Protein AF-A0A7I7PEQ4-F1 (afdb_monomer_lite)

Organism: NCBI:txid459858

pLDDT: mean 75.6, std 15.72, range [30.83, 89.25]

Foldseek 3Di:
DVPDDDPLVVLLVCLQPDDPPDDDLEDEDELFQDQLLRVLVSQVSSCVSNLNPHDYHYDHDDQCCCCPVVVHDPPCRVQSVVQSCQQNVCQNVQHFRADDGPRDGHGGGHHDPDDRDDDDPPPPPVVPVVD

Structure (mmCIF, N/CA/C/O backbone):
data_AF-A0A7I7PEQ4-F1
#
_entry.id   AF-A0A7I7PEQ4-F1
#
loop_
_atom_site.group_PDB
_atom_site.id
_atom_site.type_symbol
_atom_site.label_atom_id
_atom_site.label_alt_id
_atom_site.label_comp_id
_atom_site.label_asym_id
_atom_site.label_entity_id
_atom_site.label_seq_id
_atom_site.pdbx_PDB_ins_code
_atom_site.Cartn_x
_atom_site.Cartn_y
_atom_site.Cartn_z
_atom_site.occupancy
_atom_site.B_iso_or_equiv
_atom_site.auth_seq_id
_atom_site.auth_comp_id
_atom_site.auth_asym_id
_atom_site.auth_atom_id
_atom_site.pdbx_PDB_model_num
ATOM 1 N N . MET A 1 1 ? 13.135 16.000 -2.833 1.00 49.50 1 MET A N 1
ATOM 2 C CA . MET A 1 1 ? 13.235 17.188 -1.955 1.00 49.50 1 MET A CA 1
ATOM 3 C C . MET A 1 1 ? 13.272 16.695 -0.511 1.00 49.50 1 MET A C 1
ATOM 5 O O . MET A 1 1 ? 12.304 16.064 -0.109 1.00 49.50 1 MET A O 1
ATOM 9 N N . PRO A 1 2 ? 14.355 16.904 0.256 1.00 60.66 2 PRO A N 1
ATOM 10 C CA . PRO A 1 2 ? 14.534 16.286 1.580 1.00 60.66 2 PRO A CA 1
ATOM 11 C C . PRO A 1 2 ? 13.624 16.848 2.691 1.00 60.66 2 PRO A C 1
ATOM 13 O O . PRO A 1 2 ? 13.640 16.332 3.799 1.00 60.66 2 PRO A O 1
ATOM 16 N N . TRP A 1 3 ? 12.830 17.883 2.401 1.00 72.44 3 TRP A N 1
ATOM 17 C CA . TRP A 1 3 ? 11.965 18.586 3.361 1.00 72.44 3 TRP A CA 1
ATOM 18 C C . TRP A 1 3 ? 10.462 18.337 3.166 1.00 72.44 3 TRP A C 1
ATOM 20 O O . TRP A 1 3 ? 9.632 19.035 3.743 1.00 72.44 3 TRP A O 1
ATOM 30 N N . GLN A 1 4 ? 10.081 17.369 2.332 1.00 73.56 4 GLN A N 1
ATOM 31 C CA . GLN A 1 4 ? 8.667 17.044 2.152 1.00 73.56 4 GLN A CA 1
ATOM 32 C C . GLN A 1 4 ? 8.171 16.159 3.294 1.00 73.56 4 GLN A C 1
ATOM 34 O O . GLN A 1 4 ? 8.770 15.128 3.597 1.00 73.56 4 GLN A O 1
ATOM 39 N N . ALA A 1 5 ? 7.058 16.562 3.909 1.00 79.69 5 ALA A N 1
ATOM 40 C CA . ALA A 1 5 ? 6.356 15.726 4.869 1.00 79.69 5 ALA A CA 1
ATOM 41 C C . ALA A 1 5 ? 5.903 14.417 4.201 1.00 79.69 5 ALA A C 1
ATOM 43 O O . ALA A 1 5 ? 5.454 14.419 3.052 1.00 79.69 5 ALA A O 1
ATOM 44 N N . ASP A 1 6 ? 6.002 13.304 4.930 1.00 84.50 6 ASP A N 1
ATOM 45 C CA . ASP A 1 6 ? 5.503 12.018 4.450 1.00 84.50 6 ASP A CA 1
ATOM 46 C C . ASP A 1 6 ? 3.983 12.092 4.258 1.00 84.50 6 ASP A C 1
ATOM 48 O O . ASP A 1 6 ? 3.222 12.303 5.207 1.00 84.50 6 ASP A O 1
ATOM 52 N N . VAL A 1 7 ? 3.538 11.909 3.012 1.00 83.06 7 VAL A N 1
ATOM 53 C CA . VAL A 1 7 ? 2.131 12.084 2.628 1.00 83.06 7 VAL A CA 1
ATOM 54 C C . VAL A 1 7 ? 1.199 11.150 3.399 1.00 83.06 7 VAL A C 1
ATOM 56 O O . VAL A 1 7 ? 0.069 11.520 3.701 1.00 83.06 7 VAL A O 1
ATOM 59 N N . LEU A 1 8 ? 1.663 9.949 3.758 1.00 84.50 8 LEU A N 1
ATOM 60 C CA . LEU A 1 8 ? 0.848 8.965 4.471 1.00 84.50 8 LEU A CA 1
ATOM 61 C C . LEU A 1 8 ? 0.704 9.327 5.951 1.00 84.50 8 LEU A C 1
ATOM 63 O O . LEU A 1 8 ? -0.354 9.098 6.530 1.00 84.50 8 LEU A O 1
ATOM 67 N N . THR A 1 9 ? 1.726 9.940 6.541 1.00 87.56 9 THR A N 1
ATOM 68 C CA . THR A 1 9 ? 1.691 10.474 7.906 1.00 87.56 9 THR A CA 1
ATOM 69 C C . THR A 1 9 ? 0.777 11.691 7.991 1.00 87.56 9 THR A C 1
ATOM 71 O O . THR A 1 9 ? -0.079 11.748 8.872 1.00 87.56 9 THR A O 1
ATOM 74 N N . VAL A 1 10 ? 0.881 12.626 7.040 1.00 87.81 10 VAL A N 1
ATOM 75 C CA . VAL A 1 10 ? -0.033 13.781 6.960 1.00 87.81 10 VAL A CA 1
ATOM 76 C C . VAL A 1 10 ? -1.475 13.313 6.761 1.00 87.81 10 VAL A C 1
ATOM 78 O O . VAL A 1 10 ? -2.368 13.757 7.481 1.00 87.81 10 VAL A O 1
ATOM 81 N N . LEU A 1 11 ? -1.700 12.352 5.859 1.00 86.06 11 LEU A N 1
ATOM 82 C CA . LEU A 1 11 ? -3.026 11.780 5.633 1.00 86.06 11 LEU A CA 1
ATOM 83 C C . LEU A 1 11 ? -3.562 11.062 6.880 1.00 86.06 11 LEU A C 1
ATOM 85 O O . LEU A 1 11 ? -4.754 11.131 7.157 1.00 86.06 11 LEU A O 1
ATOM 89 N N . ALA A 1 12 ? -2.719 10.368 7.646 1.00 87.62 12 ALA A N 1
ATOM 90 C CA . ALA A 1 12 ? -3.147 9.725 8.886 1.00 87.62 12 ALA A CA 1
ATOM 91 C C . ALA A 1 12 ? -3.692 10.746 9.900 1.00 87.62 12 ALA A C 1
ATOM 93 O O . ALA A 1 12 ? -4.697 10.470 10.555 1.00 87.62 12 ALA A O 1
ATOM 94 N N . VAL A 1 13 ? -3.067 11.923 9.999 1.00 88.19 13 VAL A N 1
ATOM 95 C CA . VAL A 1 13 ? -3.557 13.025 10.839 1.00 88.19 13 VAL A CA 1
ATOM 96 C C . VAL A 1 13 ? -4.851 13.598 10.263 1.00 88.19 13 VAL A C 1
ATOM 98 O O . VAL A 1 13 ? -5.843 13.680 10.980 1.00 88.19 13 VAL A O 1
ATOM 101 N N . GLU A 1 14 ? -4.899 13.896 8.963 1.00 86.00 14 GLU A N 1
ATOM 102 C CA . GLU A 1 14 ? -6.112 14.409 8.307 1.00 86.00 14 GLU A CA 1
ATOM 103 C C . GLU A 1 14 ? -7.312 13.474 8.512 1.00 86.00 14 GLU A C 1
ATOM 105 O O . GLU A 1 14 ? -8.383 13.918 8.909 1.00 86.00 14 GLU A O 1
ATOM 110 N N . LEU A 1 15 ? -7.137 12.166 8.307 1.00 84.06 15 LEU A N 1
ATOM 111 C CA . LEU A 1 15 ? -8.203 11.172 8.465 1.00 84.06 15 LEU A CA 1
ATOM 112 C C . LEU A 1 15 ? -8.719 11.056 9.903 1.00 84.06 15 LEU A C 1
ATOM 114 O O . LEU A 1 15 ? -9.829 10.554 10.097 1.00 84.06 15 LEU A O 1
ATOM 118 N N . ARG A 1 16 ? -7.910 11.463 10.888 1.00 83.69 16 ARG A N 1
ATOM 119 C CA . ARG A 1 16 ? -8.285 11.503 12.303 1.00 83.69 16 ARG A CA 1
ATOM 120 C C . ARG A 1 16 ? -9.025 12.792 12.655 1.00 83.69 16 ARG A C 1
ATOM 122 O O . ARG A 1 16 ? -10.015 12.723 13.376 1.00 83.69 16 ARG A O 1
ATOM 129 N N . GLU A 1 17 ? -8.551 13.931 12.157 1.00 82.31 17 GLU A N 1
ATOM 130 C CA . GLU A 1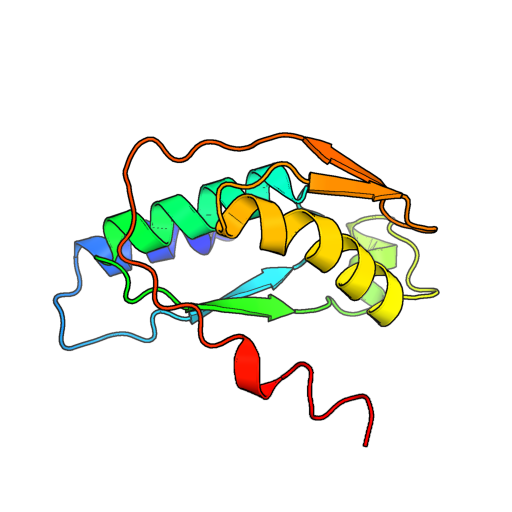 17 ? -9.090 15.257 12.489 1.00 82.31 17 GLU A CA 1
ATOM 131 C C . GLU A 1 17 ? -10.338 15.607 11.665 1.00 82.31 17 GLU A C 1
ATOM 133 O O . GLU A 1 17 ? -11.285 16.222 12.158 1.00 82.31 17 GLU A O 1
ATOM 138 N N . VAL A 1 18 ? -10.369 15.204 10.394 1.00 73.75 18 VAL A N 1
ATOM 139 C CA . VAL A 1 18 ? -11.463 15.519 9.482 1.00 73.75 18 VAL A CA 1
ATOM 140 C C . VAL A 1 18 ? -12.543 14.446 9.600 1.00 73.75 18 VAL A C 1
ATOM 142 O O . VAL A 1 18 ? -12.386 13.284 9.211 1.00 73.75 18 VAL A O 1
ATOM 145 N N . GLY A 1 19 ? -13.678 14.871 10.161 1.00 59.75 19 GLY A N 1
ATOM 146 C CA . GLY A 1 19 ? -14.892 14.074 10.279 1.00 59.75 19 GLY A CA 1
ATOM 147 C C . GLY A 1 19 ? -15.418 13.557 8.936 1.00 59.75 19 GLY A C 1
ATOM 148 O O . GLY A 1 19 ? -14.876 13.804 7.861 1.00 59.75 19 GLY A O 1
ATOM 149 N N . ARG A 1 20 ? -16.512 12.795 8.995 1.00 59.75 20 ARG A N 1
ATOM 150 C CA . ARG A 1 20 ? -16.984 11.933 7.900 1.00 59.75 20 ARG A CA 1
ATOM 151 C C . ARG A 1 20 ? -17.271 12.648 6.563 1.00 59.75 20 ARG A C 1
ATOM 153 O O . ARG A 1 20 ? -17.303 11.970 5.534 1.00 59.75 20 ARG A O 1
ATOM 160 N N . ASP A 1 21 ? -17.394 13.974 6.593 1.00 54.41 21 ASP A N 1
ATOM 161 C CA . ASP A 1 21 ? -18.030 14.798 5.564 1.00 54.41 21 ASP A CA 1
ATOM 162 C C . ASP A 1 21 ? -17.067 15.667 4.731 1.00 54.41 21 ASP A C 1
ATOM 164 O O . ASP A 1 21 ? -17.505 16.341 3.799 1.00 54.41 21 ASP A O 1
ATOM 168 N N . ARG A 1 22 ? -15.753 15.654 5.006 1.00 48.81 22 ARG A N 1
ATOM 169 C CA . ARG A 1 22 ? -14.748 16.367 4.192 1.00 48.81 22 ARG A CA 1
ATOM 170 C C . ARG A 1 22 ? -13.531 15.485 3.898 1.00 48.81 22 ARG A C 1
ATOM 172 O O . ARG A 1 22 ? -13.155 14.653 4.712 1.00 48.81 22 ARG A O 1
ATOM 179 N N . GLY A 1 23 ? -12.919 15.696 2.731 1.00 54.19 23 GLY A N 1
ATOM 180 C CA . GLY A 1 23 ? -11.587 15.176 2.401 1.00 54.19 23 GLY A CA 1
ATOM 181 C C . GLY A 1 23 ? -11.553 14.013 1.406 1.00 54.19 23 GLY A C 1
ATOM 182 O O . GLY A 1 23 ? -12.337 13.063 1.445 1.00 54.19 23 GLY A O 1
ATOM 183 N N . SER A 1 24 ? -10.623 14.096 0.458 1.00 57.06 24 SER A N 1
ATOM 184 C CA . SER A 1 24 ? -10.309 13.033 -0.488 1.00 57.06 24 SER A CA 1
ATOM 185 C C . SER A 1 24 ? -9.434 11.967 0.181 1.00 57.06 24 SER A C 1
ATOM 187 O O . SER A 1 24 ? -8.218 12.096 0.182 1.00 57.06 24 SER A O 1
ATOM 189 N N . ASN A 1 25 ? -10.022 10.866 0.663 1.00 65.31 25 ASN A N 1
ATOM 190 C CA . ASN A 1 25 ? -9.303 9.750 1.317 1.00 65.31 25 ASN A CA 1
ATOM 191 C C . ASN A 1 25 ? -8.480 8.872 0.343 1.00 65.31 25 ASN A C 1
ATOM 193 O O . ASN A 1 25 ? -8.535 7.640 0.400 1.00 65.31 25 ASN A O 1
ATOM 197 N N . ARG A 1 26 ? -7.798 9.485 -0.627 1.00 62.47 26 ARG A N 1
ATOM 198 C CA . ARG A 1 26 ? -7.163 8.827 -1.772 1.00 62.47 26 ARG A CA 1
ATOM 199 C C . ARG A 1 26 ? -5.723 9.301 -1.890 1.00 62.47 26 ARG A C 1
ATOM 201 O O . ARG A 1 26 ? -5.501 10.408 -2.362 1.00 62.47 26 ARG A O 1
ATOM 208 N N . CYS A 1 27 ? -4.771 8.433 -1.569 1.00 63.56 27 CYS A N 1
ATOM 209 C CA . CYS A 1 27 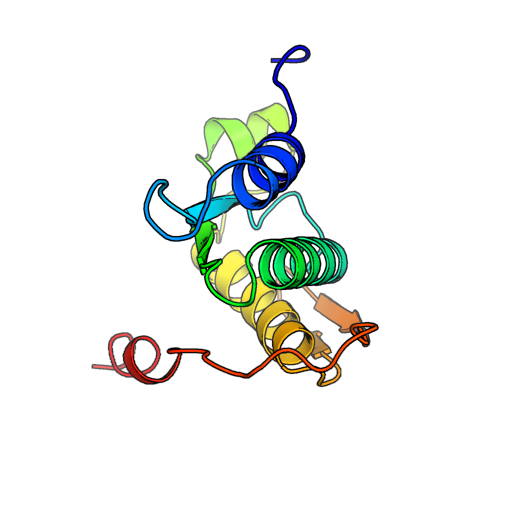? -3.351 8.683 -1.822 1.00 63.56 27 CYS A CA 1
ATOM 210 C C . CYS A 1 27 ? -2.819 7.699 -2.854 1.00 63.56 27 CYS A C 1
ATOM 212 O O . CYS A 1 27 ? -3.143 6.512 -2.789 1.00 63.56 27 CYS A O 1
ATOM 214 N N . ALA A 1 28 ? -2.026 8.216 -3.794 1.00 62.12 28 ALA A N 1
ATOM 215 C CA . ALA A 1 28 ? -1.204 7.410 -4.681 1.00 62.12 28 ALA A CA 1
ATOM 216 C C . ALA A 1 28 ? 0.083 7.052 -3.936 1.00 62.12 28 ALA A C 1
ATOM 218 O O . ALA A 1 28 ? 0.811 7.945 -3.510 1.00 62.12 28 ALA A O 1
ATOM 219 N N . ALA A 1 29 ? 0.320 5.762 -3.728 1.00 64.50 29 ALA A N 1
ATOM 220 C CA . ALA A 1 29 ? 1.616 5.267 -3.297 1.00 64.50 29 ALA A CA 1
ATOM 221 C C . ALA A 1 29 ? 2.360 4.712 -4.512 1.00 64.50 29 ALA A C 1
ATOM 223 O O . ALA A 1 29 ? 1.778 3.974 -5.315 1.00 64.50 29 ALA A O 1
ATOM 224 N N . ASP A 1 30 ? 3.634 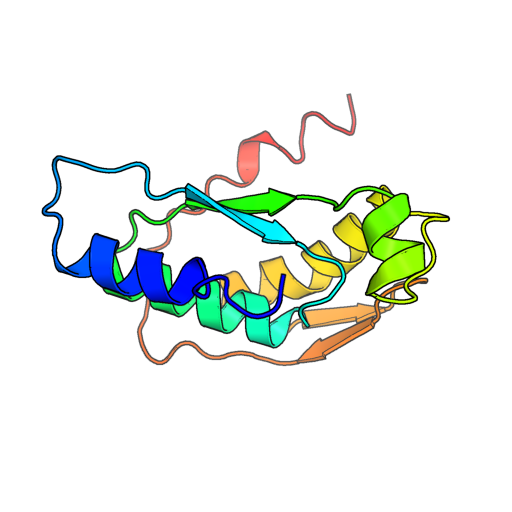5.065 -4.621 1.00 65.50 30 ASP A N 1
ATOM 225 C CA . ASP A 1 30 ? 4.513 4.548 -5.659 1.00 65.50 30 ASP A CA 1
ATOM 226 C C . ASP A 1 30 ? 4.908 3.108 -5.329 1.00 65.50 30 ASP A C 1
ATOM 228 O O . ASP A 1 30 ? 5.435 2.815 -4.252 1.00 65.50 30 ASP A O 1
ATOM 232 N N . SER A 1 31 ? 4.648 2.189 -6.258 1.00 66.19 31 SER A N 1
ATOM 233 C CA . SER A 1 31 ? 4.900 0.755 -6.054 1.00 66.19 31 SER A CA 1
ATOM 234 C C . SER A 1 31 ? 6.375 0.359 -6.137 1.00 66.19 31 SER A C 1
ATOM 236 O O . SER A 1 31 ? 6.721 -0.784 -5.855 1.00 66.19 31 SER A O 1
ATOM 238 N N . GLU A 1 32 ? 7.251 1.257 -6.584 1.00 67.62 32 GLU A N 1
ATOM 239 C CA . GLU A 1 32 ? 8.612 0.884 -6.982 1.00 67.62 32 GLU A CA 1
ATOM 240 C C . GLU A 1 32 ? 9.614 0.879 -5.831 1.00 67.62 32 GLU A C 1
ATOM 242 O O . GLU A 1 32 ? 10.451 -0.022 -5.780 1.00 67.62 32 GLU A O 1
ATOM 247 N N . SER A 1 33 ? 9.515 1.838 -4.907 1.00 69.62 33 SER A N 1
ATOM 248 C CA . SER A 1 33 ? 10.456 2.009 -3.789 1.00 69.62 33 SER A CA 1
ATOM 249 C C . SER A 1 33 ? 9.980 1.408 -2.471 1.00 69.62 33 SER A C 1
ATOM 251 O O . SER A 1 33 ? 10.767 1.283 -1.532 1.00 69.62 33 SER A O 1
ATOM 253 N N . VAL A 1 34 ? 8.703 1.031 -2.365 1.00 77.50 34 VAL A N 1
ATOM 254 C CA . VAL A 1 34 ? 8.115 0.568 -1.104 1.00 77.50 34 VAL A CA 1
ATOM 255 C C . VAL A 1 34 ? 7.835 -0.932 -1.174 1.00 77.50 34 VAL A C 1
ATOM 257 O O . VAL A 1 34 ? 7.004 -1.350 -1.978 1.00 77.50 34 VAL A O 1
ATOM 260 N N . PRO A 1 35 ? 8.430 -1.764 -0.297 1.00 83.50 35 PRO A N 1
ATOM 261 C CA . PRO A 1 35 ? 8.115 -3.188 -0.232 1.00 83.50 35 PRO A CA 1
ATOM 262 C C . PRO A 1 35 ? 6.620 -3.455 0.001 1.00 83.50 35 PRO A C 1
ATOM 264 O O . PRO A 1 35 ? 5.959 -2.766 0.781 1.00 83.50 35 PRO A O 1
ATOM 267 N N . TYR A 1 36 ? 6.090 -4.507 -0.625 1.00 83.88 36 TYR A N 1
ATOM 268 C CA . TYR A 1 36 ? 4.665 -4.873 -0.599 1.00 83.88 36 TYR A CA 1
ATOM 269 C C . TYR A 1 36 ? 4.101 -5.064 0.823 1.00 83.88 36 TYR A C 1
ATOM 271 O O . TYR A 1 36 ? 2.967 -4.670 1.092 1.00 83.88 36 TYR A O 1
ATOM 279 N N . VAL A 1 37 ? 4.894 -5.590 1.767 1.00 86.44 37 VAL A N 1
ATOM 280 C CA . VAL A 1 37 ? 4.494 -5.725 3.184 1.00 86.44 37 VAL A CA 1
ATOM 281 C C . VAL A 1 37 ? 4.305 -4.360 3.848 1.00 86.44 37 VAL A C 1
ATOM 283 O O . VAL A 1 37 ? 3.321 -4.145 4.555 1.00 86.44 37 VAL A O 1
ATOM 286 N N . VAL A 1 38 ? 5.221 -3.420 3.601 1.00 86.25 38 VAL A N 1
ATOM 287 C CA . VAL A 1 38 ? 5.151 -2.060 4.154 1.00 86.25 38 VAL A CA 1
ATOM 288 C C . VAL A 1 38 ? 3.972 -1.305 3.541 1.00 86.25 38 VAL A C 1
ATOM 290 O O . VAL A 1 38 ? 3.226 -0.642 4.261 1.00 86.25 38 VAL A O 1
ATOM 293 N N . GLY A 1 39 ? 3.746 -1.459 2.233 1.00 85.69 39 GLY A N 1
ATOM 294 C CA . GLY A 1 39 ? 2.567 -0.923 1.550 1.00 85.69 39 GLY A CA 1
ATOM 295 C C . GLY A 1 39 ? 1.258 -1.455 2.144 1.00 85.69 39 GLY A C 1
ATOM 296 O O . GLY A 1 39 ? 0.358 -0.670 2.452 1.00 85.69 39 GLY A O 1
ATOM 297 N N . ALA A 1 40 ? 1.177 -2.768 2.390 1.00 86.56 40 ALA A N 1
ATOM 298 C CA . ALA A 1 40 ? 0.020 -3.400 3.027 1.00 86.56 40 ALA A CA 1
ATOM 299 C C . ALA A 1 40 ? -0.232 -2.837 4.432 1.00 86.56 40 ALA A C 1
ATOM 301 O O . ALA A 1 40 ? -1.356 -2.442 4.743 1.00 86.56 40 ALA A O 1
ATOM 302 N N . ALA A 1 41 ? 0.815 -2.753 5.257 1.00 87.81 41 ALA A N 1
ATOM 303 C CA . ALA A 1 41 ? 0.734 -2.217 6.610 1.00 87.81 41 ALA A CA 1
ATOM 304 C C . ALA A 1 41 ? 0.210 -0.777 6.621 1.00 87.81 41 ALA A C 1
ATOM 306 O O . ALA A 1 41 ? -0.765 -0.478 7.308 1.00 87.81 41 ALA A O 1
ATOM 307 N N . ARG A 1 42 ? 0.796 0.106 5.805 1.00 88.81 42 ARG A N 1
ATOM 308 C CA . ARG A 1 42 ? 0.385 1.516 5.711 1.00 88.81 42 ARG A CA 1
ATOM 309 C C . ARG A 1 42 ? -1.072 1.655 5.265 1.00 88.81 42 ARG A C 1
ATOM 311 O O . ARG A 1 42 ? -1.835 2.395 5.883 1.00 88.81 42 ARG A O 1
ATOM 318 N N . ALA A 1 43 ? -1.482 0.909 4.240 1.00 87.19 43 ALA A N 1
ATOM 319 C CA . ALA A 1 43 ? -2.852 0.947 3.733 1.00 87.19 43 ALA A CA 1
ATOM 320 C C . ALA A 1 43 ? -3.878 0.451 4.763 1.00 87.19 43 ALA A C 1
ATOM 322 O O . ALA A 1 43 ? -4.943 1.053 4.917 1.00 87.19 43 ALA A O 1
ATOM 323 N N . LEU A 1 44 ? -3.560 -0.622 5.492 1.00 87.88 44 LEU A N 1
ATOM 324 C CA . LEU A 1 44 ? -4.430 -1.165 6.537 1.00 87.88 44 LEU A CA 1
ATOM 325 C C . LEU A 1 44 ? -4.518 -0.211 7.734 1.00 87.88 44 LEU A C 1
ATOM 327 O O . LEU A 1 44 ? -5.616 0.011 8.239 1.00 87.88 44 LEU A O 1
ATOM 331 N N . THR A 1 45 ? -3.417 0.432 8.125 1.00 88.06 45 THR A N 1
ATOM 332 C CA . THR A 1 45 ? -3.409 1.470 9.167 1.00 88.06 45 THR A CA 1
ATOM 333 C C . THR A 1 45 ? -4.280 2.667 8.784 1.00 88.06 45 THR A C 1
ATOM 335 O O . THR A 1 45 ? -5.144 3.066 9.561 1.00 88.06 45 THR A O 1
ATOM 338 N N . LEU A 1 46 ? -4.148 3.199 7.566 1.00 86.81 46 LEU A N 1
ATOM 339 C CA . LEU A 1 46 ? -4.992 4.307 7.092 1.00 86.81 46 LEU A CA 1
ATOM 340 C C . LEU A 1 46 ? -6.464 3.897 6.960 1.00 86.81 46 LEU A C 1
ATOM 342 O O . LEU A 1 46 ? -7.376 4.675 7.257 1.00 86.81 46 LEU A O 1
ATOM 346 N N . SER A 1 47 ? -6.726 2.649 6.569 1.00 85.69 47 SER A N 1
ATOM 347 C CA . SER A 1 47 ? -8.077 2.091 6.583 1.00 85.69 47 SER A CA 1
ATOM 348 C C . SER A 1 47 ? -8.646 1.996 8.000 1.00 85.69 47 SER A C 1
ATOM 350 O O . SER A 1 47 ? -9.846 2.203 8.162 1.00 85.69 47 SER A O 1
ATOM 352 N N . LEU A 1 48 ? -7.835 1.692 9.015 1.00 86.31 48 LEU A N 1
ATOM 353 C CA . LEU A 1 48 ? -8.278 1.672 10.412 1.00 86.31 48 LEU A CA 1
ATOM 354 C C . LEU A 1 48 ? -8.606 3.081 10.903 1.00 86.31 48 LEU A C 1
ATOM 356 O O . LEU A 1 48 ? -9.710 3.299 11.393 1.00 86.31 48 LEU A O 1
ATOM 360 N N . ILE A 1 49 ? -7.699 4.036 10.689 1.00 86.56 49 ILE A N 1
ATOM 361 C CA . ILE A 1 49 ? -7.875 5.434 11.109 1.00 86.56 49 ILE A CA 1
ATOM 362 C C . ILE A 1 49 ? -9.111 6.054 10.441 1.00 86.56 49 ILE A C 1
ATOM 364 O O . ILE A 1 49 ? -9.926 6.689 11.097 1.00 86.56 49 ILE A O 1
ATOM 368 N N . SER A 1 50 ? -9.313 5.801 9.145 1.00 83.12 50 SER A N 1
ATOM 369 C CA . SER A 1 50 ? -10.463 6.334 8.398 1.00 83.12 50 SER A CA 1
ATOM 370 C C . SER A 1 50 ? -11.801 5.629 8.663 1.00 83.12 50 SER A C 1
ATOM 372 O O . SER A 1 50 ? -12.826 6.056 8.114 1.00 83.12 50 SER A O 1
ATOM 374 N N . GLY A 1 51 ? -11.821 4.527 9.422 1.00 81.75 51 GLY A N 1
ATOM 375 C CA . GLY A 1 51 ? -13.016 3.696 9.606 1.00 81.75 51 GLY A CA 1
ATOM 376 C C . GLY A 1 51 ? -13.460 2.953 8.335 1.00 81.75 51 GLY A C 1
ATOM 377 O O . GLY A 1 51 ? -14.655 2.761 8.110 1.00 81.75 51 GLY A O 1
ATOM 378 N N . GLY A 1 52 ? -12.518 2.559 7.474 1.00 81.00 52 GLY A N 1
ATOM 379 C CA . GLY A 1 52 ? -12.770 1.779 6.255 1.00 81.00 52 GLY A CA 1
ATOM 380 C C . GLY A 1 52 ? -13.142 2.603 5.020 1.00 81.00 52 GLY A C 1
ATOM 381 O O . GLY A 1 52 ? -13.675 2.053 4.058 1.00 81.00 52 GLY A O 1
ATOM 382 N N . ARG A 1 53 ? -12.892 3.917 5.040 1.00 78.56 53 ARG A N 1
ATOM 383 C CA . ARG A 1 53 ? -13.189 4.839 3.926 1.00 78.56 53 ARG A CA 1
ATOM 384 C C . ARG A 1 53 ? -11.973 5.139 3.050 1.00 78.56 53 ARG A C 1
ATOM 386 O O . ARG A 1 53 ? -12.119 5.758 2.000 1.00 78.56 53 ARG A O 1
ATOM 393 N N . PHE A 1 54 ? -10.779 4.760 3.500 1.00 82.75 54 PHE A N 1
ATOM 394 C CA . PHE A 1 54 ? -9.544 4.966 2.757 1.00 82.75 54 PHE A CA 1
ATOM 395 C C . PHE A 1 54 ? -9.513 4.127 1.478 1.00 82.75 54 PHE A C 1
ATOM 397 O O . PHE A 1 54 ? -9.801 2.930 1.489 1.00 82.75 54 PHE A O 1
ATOM 404 N N . ILE A 1 55 ? -9.136 4.770 0.376 1.00 81.31 55 ILE A N 1
ATOM 405 C CA . ILE A 1 55 ? -8.945 4.130 -0.919 1.00 81.31 55 ILE A CA 1
ATOM 406 C C . ILE A 1 55 ? -7.471 4.277 -1.279 1.00 81.31 55 ILE A C 1
ATOM 408 O O . ILE A 1 55 ? -7.000 5.367 -1.608 1.00 81.31 55 ILE A O 1
ATOM 412 N N . LEU A 1 56 ? -6.757 3.154 -1.260 1.00 83.88 56 LEU A N 1
ATOM 413 C CA . LEU A 1 56 ? -5.391 3.093 -1.757 1.00 83.88 56 LEU A CA 1
ATOM 414 C C . LEU A 1 56 ? -5.401 3.247 -3.282 1.00 83.88 56 LEU A C 1
ATOM 416 O O . LEU A 1 56 ? -5.995 2.424 -3.983 1.00 83.88 56 LEU A O 1
ATOM 420 N N . LYS A 1 57 ? -4.734 4.283 -3.792 1.00 82.56 57 LYS A N 1
ATOM 421 C CA . LYS A 1 57 ? -4.359 4.367 -5.203 1.00 82.56 57 LYS A CA 1
ATOM 422 C C . LYS A 1 57 ? -2.907 3.929 -5.335 1.00 82.56 57 LYS A C 1
ATOM 424 O O . LYS A 1 57 ? -2.077 4.253 -4.491 1.00 82.56 57 LYS A O 1
ATOM 429 N N . LEU A 1 58 ? -2.609 3.201 -6.397 1.00 84.31 58 LEU A N 1
ATOM 430 C CA . LEU A 1 58 ? -1.243 2.839 -6.747 1.00 84.31 58 LEU A CA 1
ATOM 431 C C . LEU A 1 58 ? -0.903 3.507 -8.065 1.00 84.31 58 LEU A C 1
ATOM 433 O O . LEU A 1 58 ? -1.720 3.504 -8.990 1.00 84.31 58 LEU A O 1
ATOM 437 N N . GLY A 1 59 ? 0.267 4.127 -8.089 1.00 81.19 59 GLY A N 1
ATOM 438 C CA . GLY A 1 59 ? 0.833 4.779 -9.255 1.00 81.19 59 GLY A CA 1
ATOM 439 C C . GLY A 1 59 ? 2.175 4.159 -9.614 1.00 81.19 59 GLY A C 1
ATOM 440 O O . GLY A 1 59 ? 2.808 3.479 -8.805 1.00 81.19 59 GLY A O 1
ATOM 441 N N . MET A 1 60 ? 2.573 4.410 -10.853 1.00 80.88 60 MET A N 1
ATOM 442 C CA . MET A 1 60 ? 3.940 4.223 -11.320 1.00 80.88 60 MET A CA 1
ATOM 443 C C . MET A 1 60 ? 4.611 5.595 -11.273 1.00 80.88 60 MET A C 1
ATOM 445 O O . MET A 1 60 ? 3.940 6.603 -11.524 1.00 80.88 60 MET A O 1
ATOM 449 N N . THR A 1 61 ? 5.902 5.644 -10.960 1.00 79.62 61 THR A N 1
ATOM 450 C CA . THR A 1 61 ? 6.636 6.912 -11.004 1.00 79.62 61 THR A CA 1
ATOM 451 C C . THR A 1 61 ? 6.909 7.338 -12.451 1.00 79.62 61 THR A C 1
ATOM 453 O O . THR A 1 61 ? 6.392 6.764 -13.409 1.00 79.62 61 THR A O 1
ATOM 456 N N . HIS A 1 62 ? 7.687 8.397 -12.654 1.00 83.00 62 HIS A N 1
ATOM 457 C CA . HIS A 1 62 ? 8.219 8.707 -13.976 1.00 83.00 62 HIS A CA 1
ATOM 458 C C . HIS A 1 62 ? 9.642 8.170 -14.093 1.00 83.00 62 HIS A C 1
ATOM 460 O O . HIS A 1 62 ? 10.427 8.290 -13.154 1.00 83.00 62 HIS A O 1
ATOM 466 N N . ARG A 1 63 ? 9.998 7.674 -15.285 1.00 83.50 63 ARG A N 1
ATOM 467 C CA . ARG A 1 63 ? 11.322 7.125 -15.620 1.00 83.50 63 ARG A CA 1
ATOM 468 C C . ARG A 1 63 ? 12.495 7.921 -15.040 1.00 83.50 63 ARG A C 1
ATOM 470 O O . ARG A 1 63 ? 13.379 7.341 -14.428 1.00 83.50 63 ARG A O 1
ATOM 477 N N . MET A 1 64 ? 12.471 9.246 -15.198 1.00 85.25 64 MET A N 1
ATOM 478 C CA . MET A 1 64 ? 13.527 10.140 -14.708 1.00 85.25 64 MET A CA 1
ATOM 479 C C . MET A 1 64 ? 13.744 10.029 -13.190 1.00 85.25 64 MET A C 1
ATOM 481 O O . MET A 1 64 ? 14.879 10.066 -12.727 1.00 85.25 64 MET A O 1
ATOM 485 N N . VAL A 1 65 ? 12.666 9.875 -12.416 1.00 83.31 65 VAL A N 1
ATOM 486 C CA . VAL A 1 65 ? 12.727 9.714 -10.957 1.00 83.31 65 VAL A CA 1
ATOM 487 C C . VAL A 1 65 ? 13.150 8.292 -10.597 1.00 83.31 65 VAL A C 1
ATOM 489 O O . VAL A 1 65 ? 14.027 8.122 -9.754 1.00 83.31 65 VAL A O 1
ATOM 492 N N . SER A 1 66 ? 12.580 7.282 -11.258 1.00 83.69 66 SER A N 1
ATOM 493 C CA . SER A 1 66 ? 12.881 5.875 -10.972 1.00 83.69 66 SER A CA 1
ATOM 494 C C . SER A 1 66 ? 14.351 5.532 -11.234 1.00 83.69 66 SER A C 1
ATOM 496 O O . SER A 1 66 ? 15.047 5.066 -10.333 1.00 83.69 66 SER A O 1
ATOM 498 N N . GLU A 1 67 ? 14.863 5.860 -12.425 1.00 85.88 67 GLU A N 1
ATOM 499 C CA . GLU A 1 67 ? 16.249 5.569 -12.809 1.00 85.88 67 GLU A CA 1
ATOM 500 C C . GLU A 1 67 ? 17.231 6.545 -12.149 1.00 85.88 67 GLU A C 1
ATOM 502 O O . GLU A 1 67 ? 18.290 6.133 -11.683 1.00 85.88 67 GLU A O 1
ATOM 507 N N . GLY A 1 68 ? 16.879 7.833 -12.071 1.00 85.19 68 GLY A N 1
ATOM 508 C CA . GLY A 1 68 ? 17.781 8.872 -11.574 1.00 85.19 68 GLY A CA 1
ATOM 509 C C . GLY A 1 68 ? 17.874 8.950 -10.051 1.00 85.19 68 GLY A C 1
ATOM 510 O O . GLY A 1 68 ? 18.972 9.027 -9.508 1.00 85.19 68 GLY A O 1
ATOM 511 N N . MET A 1 69 ? 16.738 8.949 -9.344 1.00 83.06 69 MET A N 1
ATOM 512 C CA . MET A 1 69 ? 16.721 9.108 -7.883 1.00 83.06 69 MET A CA 1
ATOM 513 C C . MET A 1 69 ? 16.740 7.777 -7.139 1.00 83.06 69 MET A C 1
ATOM 515 O O . MET A 1 69 ? 17.311 7.708 -6.053 1.00 83.06 69 MET A O 1
ATOM 519 N N . TRP A 1 70 ? 16.057 6.752 -7.657 1.00 79.50 70 TRP A N 1
ATOM 520 C CA . TRP A 1 70 ? 15.879 5.480 -6.942 1.00 79.50 70 TRP A CA 1
ATOM 521 C C . TRP A 1 70 ? 16.785 4.367 -7.474 1.00 79.50 70 TRP A C 1
ATOM 523 O O . TRP A 1 70 ? 16.912 3.334 -6.820 1.00 79.50 70 TRP A O 1
ATOM 533 N N . GLY A 1 71 ? 17.431 4.575 -8.627 1.00 83.50 71 GLY A N 1
ATOM 534 C CA . GLY A 1 71 ? 18.290 3.578 -9.268 1.00 83.50 71 GLY A CA 1
ATOM 535 C C . GLY A 1 71 ? 17.534 2.320 -9.706 1.00 83.50 71 GLY A C 1
ATOM 536 O O . GLY A 1 71 ? 18.132 1.253 -9.824 1.00 83.50 71 GLY A O 1
ATOM 537 N N . ILE A 1 72 ? 16.217 2.417 -9.902 1.00 83.75 72 ILE A N 1
ATOM 538 C CA . ILE A 1 72 ? 15.357 1.297 -10.286 1.00 83.75 72 ILE A CA 1
ATOM 539 C C . ILE A 1 72 ? 15.195 1.310 -11.814 1.00 83.75 72 ILE A C 1
ATOM 541 O O . ILE A 1 72 ? 14.797 2.337 -12.366 1.00 83.75 72 ILE A O 1
ATOM 545 N N . PRO A 1 73 ? 15.472 0.191 -12.514 1.00 84.19 73 PRO A N 1
ATOM 546 C CA . PRO A 1 73 ? 15.269 0.105 -13.959 1.00 84.19 73 PRO A CA 1
ATOM 547 C C . PRO A 1 73 ? 13.812 0.368 -14.375 1.00 84.19 73 PRO A C 1
ATOM 549 O O . PRO A 1 73 ? 12.883 -0.188 -13.782 1.00 84.19 73 PRO A O 1
ATOM 552 N N . TRP A 1 74 ? 13.615 1.175 -15.428 1.00 83.25 74 TRP A N 1
ATOM 553 C CA . TRP A 1 74 ? 12.302 1.493 -16.016 1.00 83.25 74 TRP A CA 1
ATOM 554 C C . TRP A 1 74 ? 11.979 0.655 -17.265 1.00 83.25 74 TRP A C 1
ATOM 556 O O . TRP A 1 74 ? 11.321 1.111 -18.201 1.00 83.25 74 TRP A O 1
ATOM 566 N N . ASP A 1 75 ? 12.475 -0.572 -17.338 1.00 84.38 75 ASP A N 1
ATOM 567 C CA . ASP A 1 75 ? 12.323 -1.440 -18.508 1.00 84.38 75 ASP A CA 1
ATOM 568 C C . ASP A 1 75 ? 10.899 -2.010 -18.634 1.00 84.38 75 ASP A C 1
ATOM 570 O O . ASP A 1 75 ? 10.338 -2.070 -19.730 1.00 84.38 75 ASP A O 1
ATOM 574 N N . LYS A 1 76 ? 10.293 -2.411 -17.508 1.00 85.25 76 LYS A N 1
ATOM 575 C CA . LYS A 1 76 ? 8.982 -3.084 -17.467 1.00 85.25 76 LYS A CA 1
ATOM 576 C C . LYS A 1 76 ? 8.076 -2.556 -16.335 1.00 85.25 76 LYS A C 1
ATOM 578 O O . LYS A 1 76 ? 7.616 -3.345 -15.503 1.00 85.25 76 LYS A O 1
ATOM 583 N N . PRO A 1 77 ? 7.741 -1.250 -16.297 1.00 83.25 77 PRO A N 1
ATOM 584 C CA . PRO A 1 77 ? 7.025 -0.630 -15.171 1.00 83.25 77 PRO A CA 1
ATOM 585 C C . PRO A 1 77 ? 5.636 -1.240 -14.913 1.00 83.25 77 PRO A C 1
ATOM 587 O O . PRO A 1 77 ? 5.277 -1.522 -13.770 1.00 83.25 77 PRO A O 1
ATOM 590 N N . VAL A 1 78 ? 4.876 -1.541 -15.972 1.00 87.25 78 VAL A N 1
ATOM 591 C CA . VAL A 1 78 ? 3.537 -2.152 -15.856 1.00 87.25 78 VAL A CA 1
ATOM 592 C C . VAL A 1 78 ? 3.614 -3.582 -15.314 1.00 87.25 78 VAL A C 1
ATOM 594 O O . VAL A 1 78 ? 2.795 -3.985 -14.484 1.00 87.25 78 VAL A O 1
ATOM 597 N N . ARG A 1 79 ? 4.615 -4.354 -15.754 1.00 87.81 79 ARG A N 1
ATOM 598 C CA . ARG A 1 79 ? 4.830 -5.719 -15.261 1.00 87.81 79 ARG A CA 1
ATOM 599 C C . ARG A 1 79 ? 5.222 -5.701 -13.790 1.00 87.81 79 ARG A C 1
ATOM 601 O O . ARG A 1 79 ? 4.628 -6.429 -13.004 1.00 87.81 79 ARG A O 1
ATOM 608 N N . ARG A 1 80 ? 6.153 -4.824 -13.415 1.00 87.31 80 ARG A N 1
ATOM 609 C CA . ARG A 1 80 ? 6.591 -4.651 -12.028 1.00 87.31 80 ARG A CA 1
ATOM 610 C C . ARG A 1 80 ? 5.430 -4.297 -11.106 1.00 87.31 80 ARG A C 1
ATOM 612 O O . ARG A 1 80 ? 5.297 -4.889 -10.039 1.00 87.31 80 ARG A O 1
ATOM 619 N N . LEU A 1 81 ? 4.558 -3.381 -11.530 1.00 87.81 81 LEU A N 1
ATOM 620 C CA . LEU A 1 81 ? 3.343 -3.053 -10.784 1.00 87.81 81 LEU A CA 1
ATOM 621 C C . LEU A 1 81 ? 2.406 -4.266 -10.658 1.00 87.81 81 LEU A C 1
ATOM 623 O O . LEU A 1 81 ? 1.833 -4.485 -9.593 1.00 87.81 81 LEU A O 1
ATOM 627 N N . SER A 1 82 ? 2.260 -5.065 -11.715 1.00 88.69 82 SER A N 1
ATOM 628 C CA . SER A 1 82 ? 1.423 -6.273 -11.688 1.00 88.69 82 SER A CA 1
ATOM 629 C C . SER A 1 82 ? 1.964 -7.314 -10.699 1.00 88.69 82 SER A C 1
ATOM 631 O O . SER A 1 82 ? 1.231 -7.769 -9.826 1.00 88.69 82 SER A O 1
ATOM 633 N N . GLU A 1 83 ? 3.267 -7.598 -10.738 1.00 89.00 83 GLU A N 1
ATOM 634 C CA . GLU A 1 83 ? 3.930 -8.525 -9.805 1.00 89.00 83 GLU A CA 1
ATOM 635 C C . GLU A 1 83 ? 3.911 -8.002 -8.355 1.00 89.00 83 GLU A C 1
ATOM 637 O O . GLU A 1 83 ? 3.787 -8.762 -7.393 1.00 89.00 83 GLU A O 1
ATOM 642 N N . TYR A 1 84 ? 3.973 -6.680 -8.175 1.00 89.19 84 TYR A N 1
ATOM 643 C CA . TYR A 1 84 ? 3.775 -6.045 -6.874 1.00 89.19 84 TYR A CA 1
ATOM 644 C C . TYR A 1 84 ? 2.351 -6.260 -6.337 1.00 89.19 84 TYR A C 1
ATOM 646 O O . TYR A 1 84 ? 2.167 -6.573 -5.156 1.00 89.19 84 TYR A O 1
ATOM 654 N N . LEU A 1 85 ? 1.337 -6.120 -7.197 1.00 89.25 85 LEU A N 1
ATOM 655 C CA . LEU A 1 85 ? -0.064 -6.366 -6.853 1.00 89.25 85 LEU A CA 1
ATOM 656 C C . LEU A 1 85 ? -0.318 -7.829 -6.478 1.00 89.25 85 LEU A C 1
ATOM 658 O O . LEU A 1 85 ? -1.092 -8.072 -5.546 1.00 89.25 85 LEU A O 1
ATOM 662 N N . ASP A 1 86 ? 0.363 -8.777 -7.121 1.00 89.06 86 ASP A N 1
ATOM 663 C CA . ASP A 1 86 ? 0.274 -10.204 -6.785 1.00 89.06 86 ASP A CA 1
ATOM 664 C C . ASP A 1 86 ? 0.691 -10.485 -5.337 1.00 89.06 86 ASP A C 1
ATOM 666 O O . ASP A 1 86 ? 0.128 -11.368 -4.689 1.00 89.06 86 ASP A O 1
ATOM 670 N N . GLY A 1 87 ? 1.621 -9.699 -4.786 1.00 88.81 87 GLY A N 1
ATOM 671 C CA . GLY A 1 87 ? 1.969 -9.761 -3.369 1.00 88.81 87 GLY A CA 1
ATOM 672 C C . GLY A 1 87 ? 1.081 -8.910 -2.469 1.00 88.81 87 GLY A C 1
ATOM 673 O O . GLY A 1 87 ? 0.699 -9.332 -1.377 1.00 88.81 87 GLY A O 1
ATOM 674 N N . LEU A 1 88 ? 0.726 -7.703 -2.904 1.00 88.00 88 LEU A N 1
ATOM 675 C CA . LEU A 1 88 ? -0.015 -6.755 -2.075 1.00 88.00 88 LEU A CA 1
ATOM 676 C C . LEU A 1 88 ? -1.471 -7.187 -1.851 1.00 88.00 88 LEU A C 1
ATOM 678 O O . LEU A 1 88 ? -1.972 -7.128 -0.725 1.00 88.00 88 LEU A O 1
ATOM 682 N N . LEU A 1 89 ? -2.170 -7.614 -2.903 1.00 88.44 89 LEU A N 1
ATOM 683 C CA . LEU A 1 89 ? -3.598 -7.929 -2.838 1.00 88.44 89 LEU A CA 1
ATOM 684 C C . LEU A 1 89 ? -3.912 -9.086 -1.873 1.00 88.44 89 LEU A C 1
ATOM 686 O O . LEU A 1 89 ? -4.878 -8.956 -1.110 1.00 88.44 89 LEU A O 1
ATOM 690 N N . PRO A 1 90 ? -3.148 -10.198 -1.825 1.00 87.75 90 PRO A N 1
ATOM 691 C CA . PRO A 1 90 ? -3.339 -11.228 -0.807 1.00 87.75 90 PRO A CA 1
ATOM 692 C C . PRO A 1 90 ? -3.146 -10.703 0.616 1.00 87.75 90 PRO A C 1
ATOM 694 O O . PRO A 1 90 ? -3.990 -10.981 1.471 1.00 87.75 90 PRO A O 1
ATOM 697 N N . LEU A 1 91 ? -2.114 -9.886 0.859 1.00 87.31 91 LEU A N 1
ATOM 698 C CA . LEU A 1 91 ? -1.841 -9.317 2.184 1.00 87.31 91 LEU A CA 1
ATOM 699 C C . LEU A 1 91 ? -2.962 -8.388 2.654 1.00 87.31 91 LEU A C 1
ATOM 701 O O . LEU A 1 91 ? -3.414 -8.501 3.792 1.00 87.31 91 LEU A O 1
ATOM 705 N N . LEU A 1 92 ? -3.487 -7.535 1.769 1.00 85.50 92 LEU A N 1
ATOM 706 C CA . LEU A 1 92 ? -4.662 -6.701 2.061 1.0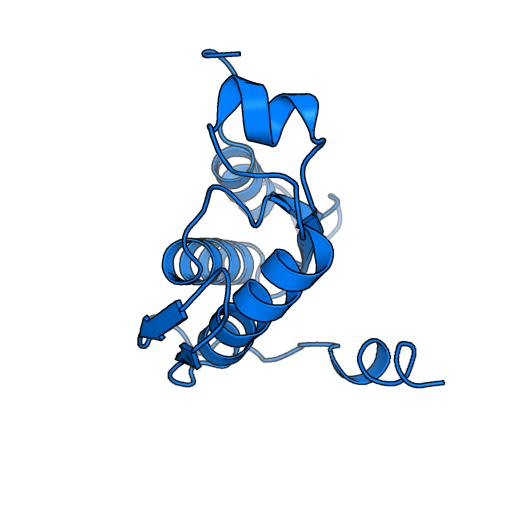0 85.50 92 LEU A CA 1
ATOM 707 C C . LEU A 1 92 ? -5.918 -7.539 2.351 1.00 85.50 92 LEU A C 1
ATOM 709 O O . LEU A 1 92 ? -6.828 -7.096 3.049 1.00 85.50 92 LEU A O 1
ATOM 713 N N . ASN A 1 93 ? -5.968 -8.768 1.837 1.00 83.69 93 ASN A N 1
ATOM 714 C CA . ASN A 1 93 ? -7.023 -9.738 2.110 1.00 83.69 93 ASN A CA 1
ATOM 715 C C . ASN A 1 93 ? -6.765 -10.596 3.366 1.00 83.69 93 ASN A C 1
ATOM 717 O O . ASN A 1 93 ? -7.596 -11.457 3.674 1.00 83.69 93 ASN A O 1
ATOM 721 N N . GLY A 1 94 ? -5.657 -10.390 4.084 1.00 83.75 94 GLY A N 1
ATOM 722 C CA . GLY A 1 94 ? -5.254 -11.214 5.229 1.00 83.75 94 GLY A CA 1
ATOM 723 C C . GLY A 1 94 ? -4.808 -12.630 4.846 1.00 83.75 94 GLY A C 1
ATOM 724 O O . GLY A 1 94 ? -4.780 -13.522 5.694 1.00 83.75 94 GLY A O 1
ATOM 725 N N . LYS A 1 95 ? -4.496 -12.861 3.567 1.00 84.88 95 LYS A N 1
ATOM 726 C CA . LYS A 1 95 ? -3.929 -14.112 3.053 1.00 84.88 95 LYS A CA 1
ATOM 727 C C . LYS A 1 95 ? -2.408 -13.984 2.971 1.00 84.88 95 LYS A C 1
ATOM 729 O O . LYS A 1 95 ? -1.878 -12.883 2.850 1.00 84.88 95 LYS A O 1
ATOM 734 N N . ALA A 1 96 ? -1.706 -15.111 3.033 1.00 86.12 96 ALA A N 1
ATOM 735 C CA . ALA A 1 96 ? -0.280 -15.122 2.729 1.00 86.12 96 ALA A CA 1
ATOM 736 C C . ALA A 1 96 ? -0.062 -14.829 1.235 1.00 86.12 96 ALA A C 1
ATOM 738 O O . ALA A 1 96 ? -0.830 -15.301 0.393 1.00 86.12 96 ALA A O 1
ATOM 739 N N . ALA A 1 97 ? 0.973 -14.055 0.930 1.00 88.25 97 ALA A N 1
ATOM 740 C CA . ALA A 1 97 ? 1.458 -13.817 -0.419 1.00 88.25 97 ALA A CA 1
ATOM 741 C C . ALA A 1 97 ? 2.652 -14.734 -0.698 1.00 88.25 97 ALA A C 1
ATOM 743 O O . ALA A 1 97 ? 3.600 -14.791 0.090 1.00 88.25 97 ALA A O 1
ATOM 744 N N . ASN A 1 98 ? 2.586 -15.451 -1.816 1.00 87.62 98 ASN A N 1
ATOM 745 C CA . ASN A 1 98 ? 3.681 -16.258 -2.336 1.00 87.62 98 ASN A CA 1
ATOM 746 C C . ASN A 1 98 ? 3.622 -16.219 -3.866 1.00 87.62 98 ASN A C 1
ATOM 748 O O . ASN A 1 98 ? 3.000 -17.081 -4.485 1.00 87.62 98 ASN A O 1
ATOM 752 N N . ALA A 1 99 ? 4.199 -15.175 -4.457 1.00 87.19 99 ALA A N 1
ATOM 753 C CA . ALA A 1 99 ? 4.264 -14.997 -5.903 1.00 87.19 99 ALA A CA 1
ATOM 754 C C . ALA A 1 99 ? 5.718 -14.771 -6.317 1.00 87.19 99 ALA A C 1
ATOM 756 O O . ALA A 1 99 ? 6.419 -13.942 -5.735 1.00 87.19 99 ALA A O 1
ATOM 757 N N . THR A 1 100 ? 6.178 -15.527 -7.311 1.00 88.06 100 THR A N 1
ATOM 758 C CA . THR A 1 100 ? 7.523 -15.375 -7.879 1.00 88.06 100 THR A CA 1
ATOM 759 C C . THR A 1 100 ? 7.383 -14.673 -9.222 1.00 88.06 100 THR A C 1
ATOM 761 O O . THR A 1 100 ? 6.862 -15.265 -10.164 1.00 88.06 100 THR A O 1
ATOM 764 N N . GLY A 1 101 ? 7.786 -13.405 -9.274 1.00 85.56 101 GLY A N 1
ATOM 765 C CA . GLY A 1 101 ? 7.813 -12.591 -10.486 1.00 85.56 101 GLY A CA 1
ATOM 766 C C . GLY A 1 101 ? 9.225 -12.448 -11.050 1.00 85.56 101 GLY A C 1
ATOM 767 O O . GLY A 1 101 ? 10.209 -12.816 -10.409 1.00 85.56 101 GLY A O 1
ATOM 768 N N . GLU A 1 102 ? 9.313 -11.892 -12.254 1.00 83.56 102 GLU A N 1
ATOM 769 C CA . GLU A 1 102 ? 10.577 -11.611 -12.943 1.00 83.56 102 GLU A CA 1
ATOM 770 C C . GLU A 1 102 ? 11.317 -10.427 -12.301 1.00 83.56 102 GLU A C 1
ATOM 772 O O . GLU A 1 102 ? 12.538 -10.437 -12.183 1.00 83.56 102 GLU A O 1
ATOM 777 N N . THR A 1 103 ? 10.567 -9.419 -11.854 1.00 81.56 103 THR A N 1
ATOM 778 C CA . THR A 1 103 ? 11.087 -8.178 -11.264 1.00 81.56 103 THR A CA 1
ATOM 779 C C . THR A 1 103 ? 10.840 -8.093 -9.759 1.00 81.56 103 THR A C 1
ATOM 781 O O . THR A 1 103 ? 11.640 -7.499 -9.035 1.00 81.56 103 THR A O 1
ATOM 784 N N . VAL A 1 104 ? 9.745 -8.684 -9.268 1.00 81.75 104 VAL A N 1
ATOM 785 C CA . VAL A 1 104 ? 9.362 -8.672 -7.851 1.00 81.75 104 VAL A CA 1
ATOM 786 C C . VAL A 1 104 ? 8.968 -10.078 -7.410 1.00 81.75 104 VAL A C 1
ATOM 788 O O . VAL A 1 104 ? 8.021 -10.672 -7.915 1.00 81.75 104 VAL A O 1
ATOM 791 N N . THR A 1 105 ? 9.666 -10.605 -6.405 1.00 85.38 105 THR A N 1
ATOM 792 C CA . THR A 1 105 ? 9.258 -11.826 -5.700 1.00 85.38 105 THR A CA 1
ATOM 793 C C . THR A 1 105 ? 8.663 -11.457 -4.347 1.00 85.38 105 THR A C 1
ATOM 795 O O . THR A 1 105 ? 9.265 -10.716 -3.568 1.00 85.38 105 THR A O 1
ATOM 798 N N . THR A 1 106 ? 7.482 -11.989 -4.047 1.00 84.69 106 THR A N 1
ATOM 799 C CA . THR A 1 106 ? 6.761 -11.733 -2.799 1.00 84.69 106 THR A CA 1
ATOM 800 C C . THR A 1 106 ? 6.603 -13.019 -2.004 1.00 84.69 106 THR A C 1
ATOM 802 O O . THR A 1 106 ? 6.139 -14.041 -2.504 1.00 84.69 106 THR A O 1
ATOM 805 N N . ARG A 1 107 ? 7.040 -12.975 -0.745 1.00 87.25 107 ARG A N 1
ATOM 806 C CA . ARG A 1 107 ? 6.978 -14.076 0.216 1.00 87.25 107 ARG A CA 1
ATOM 807 C C . ARG A 1 107 ? 6.727 -13.482 1.587 1.00 87.25 107 ARG A C 1
ATOM 809 O O . ARG A 1 107 ? 7.623 -12.909 2.200 1.00 87.25 107 ARG A O 1
ATOM 816 N N . GLY A 1 108 ? 5.505 -13.604 2.076 1.00 83.00 108 GLY A N 1
ATOM 817 C CA . GLY A 1 108 ? 5.199 -13.077 3.393 1.00 83.00 108 GLY A CA 1
ATOM 818 C C . GLY A 1 108 ? 3.749 -13.238 3.788 1.00 83.00 108 GLY A C 1
ATOM 819 O O . GLY A 1 108 ? 2.858 -13.462 2.970 1.00 83.00 108 GLY A O 1
ATOM 820 N N . LYS A 1 109 ? 3.512 -13.090 5.085 1.00 82.69 109 LYS A N 1
ATOM 821 C CA . LYS A 1 109 ? 2.181 -13.003 5.667 1.00 82.69 109 LYS A CA 1
ATOM 822 C C . LYS A 1 109 ? 2.134 -11.744 6.511 1.00 82.69 109 LYS A C 1
ATOM 824 O O . LYS A 1 109 ? 3.027 -11.504 7.316 1.00 82.69 109 LYS A O 1
ATOM 829 N N . TYR A 1 110 ? 1.084 -10.961 6.328 1.00 80.75 110 TYR A N 1
ATOM 830 C CA . TYR A 1 110 ? 0.816 -9.785 7.133 1.00 80.75 110 TYR A CA 1
ATOM 831 C C . TYR A 1 110 ? -0.537 -9.980 7.798 1.00 80.75 110 TYR A C 1
ATOM 833 O O . TYR A 1 110 ? -1.532 -10.271 7.133 1.00 80.75 110 TYR A O 1
ATOM 841 N N . VAL A 1 111 ? -0.550 -9.882 9.121 1.00 72.50 111 VAL A N 1
ATOM 842 C CA . VAL A 1 111 ? -1.762 -10.008 9.923 1.00 72.50 111 VAL A CA 1
ATOM 843 C C . VAL A 1 111 ? -2.077 -8.623 10.454 1.00 72.50 111 VAL A C 1
ATOM 845 O O . VAL A 1 111 ? -1.286 -8.052 11.201 1.00 72.50 111 VAL A O 1
ATOM 848 N N . SER A 1 112 ? -3.221 -8.069 10.051 1.00 67.38 112 SER A N 1
ATOM 849 C CA . SER A 1 112 ? -3.701 -6.833 10.657 1.00 67.38 112 SER A CA 1
ATOM 850 C C . SER A 1 112 ? -4.161 -7.112 12.092 1.00 67.38 112 SER A C 1
ATOM 852 O O . SER A 1 112 ? -4.831 -8.120 12.325 1.00 67.38 112 SER A O 1
ATOM 854 N N . PRO A 1 113 ? -3.873 -6.215 13.049 1.00 62.22 113 PRO A N 1
ATOM 855 C CA . PRO A 1 113 ? -4.289 -6.387 14.442 1.00 62.22 113 PRO A CA 1
ATOM 856 C C . PRO A 1 113 ? -5.817 -6.357 14.630 1.00 62.22 113 PRO A C 1
ATOM 858 O O . PRO A 1 113 ? -6.325 -6.883 15.614 1.00 62.22 113 PRO A O 1
ATOM 861 N N . THR A 1 114 ? -6.568 -5.812 13.665 1.00 60.91 114 THR A N 1
ATOM 862 C CA . THR A 1 114 ? -8.034 -5.694 13.729 1.00 60.91 114 THR A CA 1
ATOM 863 C C . THR A 1 114 ? -8.687 -6.234 12.451 1.00 60.91 114 THR A C 1
ATOM 865 O O . THR A 1 114 ? -8.173 -6.021 11.347 1.00 60.91 114 THR A O 1
ATOM 868 N N . ARG A 1 115 ? -9.845 -6.911 12.569 1.00 59.56 115 ARG A N 1
ATOM 869 C CA . ARG A 1 115 ? -10.691 -7.303 11.421 1.00 59.56 115 ARG A CA 1
ATOM 870 C C . ARG A 1 115 ? -11.344 -6.062 10.808 1.00 59.56 115 ARG A C 1
ATOM 872 O O . ARG A 1 115 ? -12.378 -5.598 11.279 1.00 59.56 115 ARG A O 1
ATOM 879 N N . LEU A 1 116 ? -10.766 -5.540 9.732 1.00 61.41 116 LEU A N 1
ATOM 880 C CA . LEU A 1 116 ? -11.390 -4.478 8.944 1.00 61.41 116 LEU A CA 1
ATOM 881 C C . LEU A 1 116 ? -12.643 -4.991 8.217 1.00 61.41 116 LEU A C 1
ATOM 883 O O . LEU A 1 116 ? -12.658 -6.088 7.650 1.00 61.41 116 LEU A O 1
ATOM 887 N N . ARG A 1 117 ? -13.705 -4.175 8.200 1.00 55.00 117 ARG A N 1
ATOM 888 C CA . ARG A 1 117 ? -14.927 -4.451 7.432 1.00 55.00 117 ARG A CA 1
ATOM 889 C C . ARG A 1 117 ? -14.584 -4.392 5.938 1.00 55.00 117 ARG A C 1
ATOM 891 O O . ARG A 1 117 ? -14.321 -3.326 5.392 1.00 55.00 117 ARG A O 1
ATOM 898 N N . ARG A 1 118 ? -14.563 -5.555 5.282 1.00 54.03 118 ARG A N 1
ATOM 899 C CA . ARG A 1 118 ? -14.226 -5.710 3.858 1.00 54.03 118 ARG A CA 1
ATOM 900 C C . ARG A 1 118 ? -15.176 -4.903 2.965 1.00 54.03 118 ARG A C 1
ATOM 902 O O . ARG A 1 118 ? -16.342 -5.261 2.820 1.00 54.03 118 ARG A O 1
ATOM 909 N N . ARG A 1 119 ? -14.656 -3.884 2.281 1.00 50.97 119 ARG A N 1
ATOM 910 C CA . ARG A 1 119 ? -15.213 -3.371 1.019 1.00 50.97 119 ARG A CA 1
ATOM 911 C C . ARG A 1 119 ? -14.070 -3.159 0.033 1.00 50.97 119 ARG A C 1
ATOM 913 O O . ARG A 1 119 ? -13.595 -2.048 -0.150 1.00 50.97 119 ARG A O 1
ATOM 920 N N . TYR A 1 120 ? -13.608 -4.246 -0.577 1.00 50.16 120 TYR A N 1
ATOM 921 C CA . TYR A 1 120 ? -12.662 -4.170 -1.687 1.00 50.16 120 TYR A CA 1
ATOM 922 C C . TYR A 1 120 ? -13.446 -4.308 -2.998 1.00 50.16 120 TYR A C 1
ATOM 924 O O . TYR A 1 120 ? -14.065 -5.340 -3.246 1.00 50.16 120 TYR A O 1
ATOM 932 N N . THR A 1 121 ? -13.472 -3.258 -3.819 1.00 47.41 121 THR A N 1
ATOM 933 C CA . THR A 1 121 ? -14.211 -3.183 -5.094 1.00 47.41 121 THR A CA 1
ATOM 934 C C . THR A 1 121 ? -13.397 -3.720 -6.284 1.00 47.41 121 THR A C 1
ATOM 936 O O . THR A 1 121 ? -13.536 -3.237 -7.406 1.00 47.41 121 THR A O 1
ATOM 939 N N . SER A 1 122 ? -12.558 -4.745 -6.082 1.00 44.25 122 SER A N 1
ATOM 940 C CA . SER A 1 122 ? -11.671 -5.279 -7.136 1.00 44.25 122 SER A CA 1
ATOM 941 C C . SER A 1 122 ? -12.380 -5.967 -8.303 1.00 44.25 122 SER A C 1
ATOM 943 O O . SER A 1 122 ? -11.746 -6.248 -9.315 1.00 44.25 122 SER A O 1
ATOM 945 N N . GLN A 1 123 ? -13.685 -6.225 -8.230 1.00 40.19 123 GLN A N 1
ATOM 946 C CA . GLN A 1 123 ? -14.357 -7.020 -9.263 1.00 40.19 123 GLN A CA 1
ATOM 947 C C . GLN A 1 123 ? -14.609 -6.282 -10.591 1.00 40.19 123 GLN A C 1
ATOM 949 O O . GLN A 1 123 ? -15.016 -6.923 -11.558 1.00 40.19 123 GLN A O 1
ATOM 954 N N . ARG A 1 124 ? -14.348 -4.968 -10.687 1.00 37.91 124 ARG A N 1
ATOM 955 C CA . ARG A 1 124 ? -14.533 -4.216 -11.946 1.00 37.91 124 ARG A CA 1
ATOM 956 C C . ARG A 1 124 ? -13.278 -4.045 -12.799 1.00 37.91 124 ARG A C 1
ATOM 958 O O . ARG A 1 124 ? -13.421 -3.843 -13.999 1.00 37.91 124 ARG A O 1
ATOM 965 N N . TRP A 1 125 ? -12.080 -4.116 -12.221 1.00 35.84 125 TRP A N 1
ATOM 966 C CA . TRP A 1 125 ? -10.848 -3.806 -12.959 1.00 35.84 125 TRP A CA 1
ATOM 967 C C . TRP A 1 125 ? -10.299 -5.022 -13.722 1.00 35.84 125 TRP A C 1
ATOM 969 O O . TRP A 1 125 ? -10.009 -4.915 -14.907 1.00 35.84 125 TRP A O 1
ATOM 979 N N . ALA A 1 126 ? -10.307 -6.213 -13.109 1.00 34.91 126 ALA A N 1
ATOM 980 C CA . ALA A 1 126 ? -9.787 -7.441 -13.728 1.00 34.91 126 ALA A CA 1
ATOM 981 C C . ALA A 1 126 ? -10.516 -7.873 -15.020 1.00 34.91 126 ALA A C 1
ATOM 983 O O . ALA A 1 126 ? -9.940 -8.571 -15.843 1.00 34.91 126 ALA A O 1
ATOM 984 N N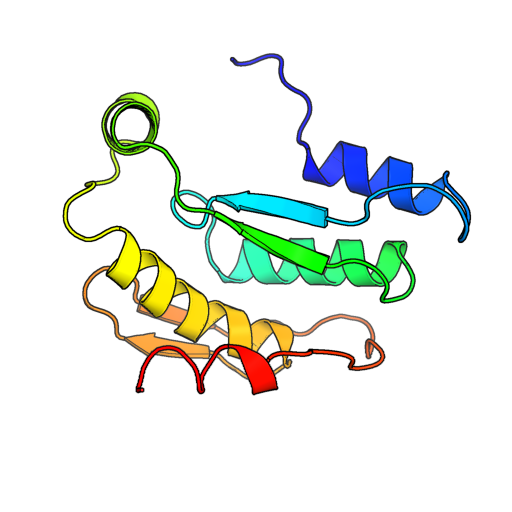 . ARG A 1 127 ? -11.771 -7.449 -15.234 1.00 36.47 127 ARG A N 1
ATOM 985 C CA . ARG A 1 127 ? -12.541 -7.792 -16.446 1.00 36.47 127 ARG A CA 1
ATOM 986 C C . ARG A 1 127 ? -12.317 -6.840 -17.627 1.00 36.47 127 ARG A C 1
ATOM 988 O O . ARG A 1 127 ? -12.812 -7.127 -18.705 1.00 36.47 127 ARG A O 1
ATOM 995 N N . ARG A 1 128 ? -11.621 -5.712 -17.438 1.00 37.97 128 ARG A N 1
ATOM 996 C CA . ARG A 1 128 ? -11.411 -4.699 -18.493 1.00 37.97 128 ARG A CA 1
ATOM 997 C C . ARG A 1 128 ? -10.051 -4.770 -19.187 1.00 37.97 128 ARG A C 1
ATOM 999 O O . ARG A 1 128 ? -9.886 -4.095 -20.189 1.00 37.97 128 ARG A O 1
ATOM 1006 N N . CYS A 1 129 ? -9.102 -5.554 -18.679 1.00 33.53 129 CYS A N 1
ATOM 1007 C CA . CYS A 1 129 ? -7.788 -5.723 -19.313 1.00 33.53 129 CYS A CA 1
ATOM 1008 C C . CYS A 1 129 ? -7.689 -6.969 -20.212 1.00 33.53 129 CYS A C 1
ATOM 1010 O O . CYS A 1 129 ? -6.710 -7.100 -20.932 1.00 33.53 129 CYS A O 1
ATOM 1012 N N . CYS A 1 130 ? -8.688 -7.859 -20.183 1.00 30.83 130 CYS A N 1
ATOM 1013 C CA . CYS A 1 130 ? -8.758 -9.063 -21.024 1.00 30.83 130 CYS A CA 1
ATOM 1014 C C . CYS A 1 130 ? -9.925 -9.019 -22.030 1.00 30.83 130 CYS A C 1
ATOM 1016 O O . CYS A 1 130 ? -10.465 -10.068 -22.374 1.00 30.83 130 CYS A O 1
ATOM 1018 N N . GLY A 1 131 ? -10.361 -7.823 -22.435 1.00 32.16 131 GLY A N 1
ATOM 1019 C CA . GLY A 1 131 ? -11.420 -7.616 -23.425 1.00 32.16 131 GLY A CA 1
ATOM 1020 C C . GLY A 1 131 ? -10.965 -6.668 -24.514 1.00 32.16 131 GLY A C 1
ATOM 1021 O O . GLY A 1 131 ? -10.209 -5.735 -24.165 1.00 32.16 131 GLY A O 1
#

InterPro domains:
  IPR011251 Luciferase-like domain [PF00296] (37-114)
  IPR036661 Luciferase-like domain superfamily [G3DSA:3.20.20.30] (33-125)
  IPR036661 Luciferase-like domain superfamily [SSF51679] (39-117)

Secondary structure (DSSP, 8-state):
-TTPPPHHHHHHHHHHHS-TTS---EEEEETTTS-HHHHHHHHHHHHHHTTS--EEEEE---HHHHHHHS----SSHHHHHHHHHHHH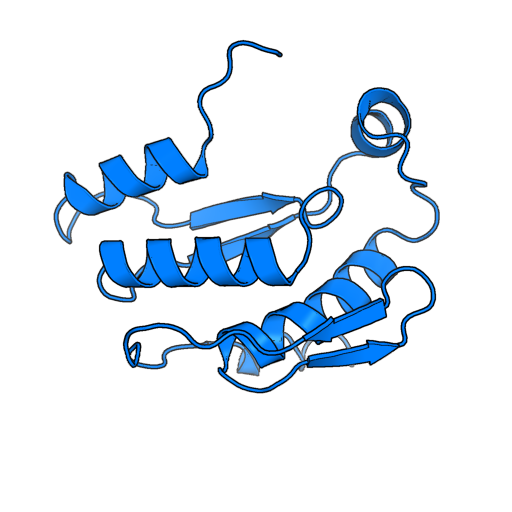HHHHTTPPEEEE-SS-EEEE----SS-------GGGTTTTS--

Sequence (131 aa):
MPWQADVLTVLAVELREVGRDRGSNRCAADSESVPYVVGAARALTLSLISGGRFILKLGMTHRMVSEGMWGIPWDKPVRRLSEYLDGLLPLLNGKAANATGETVTTRGKYVSPTRLRRRYTSQRWARRCCG

Radius of gyration: 15.57 Å; chains: 1; bounding box: 36×35×38 Å